Protein AF-A0A316JBP7-F1 (afdb_monomer_lite)

Sequence (65 aa):
MKLTVAQILALQKVERRDWPAGEPRRSWINKATLSVLERLGLVEEHFPDILHLTDAGRQDLKGGE

Organism: NCBI:txid2201899

Structure (mmCIF, N/CA/C/O backbone):
data_AF-A0A316JBP7-F1
#
_entry.id   AF-A0A316JBP7-F1
#
loop_
_atom_site.group_PDB
_atom_site.id
_atom_site.type_symbol
_atom_site.label_atom_id
_atom_site.label_alt_id
_atom_site.label_comp_id
_atom_site.label_asym_id
_atom_site.label_entity_id
_atom_site.label_seq_id
_atom_site.pdbx_PDB_ins_code
_atom_site.Cartn_x
_atom_site.Cartn_y
_atom_site.Cartn_z
_atom_site.occupancy
_atom_site.B_iso_or_equiv
_atom_site.auth_seq_id
_atom_site.auth_comp_id
_atom_site.auth_asym_id
_atom_site.auth_atom_id
_atom_site.pdbx_PDB_model_num
ATOM 1 N N . MET A 1 1 ? -12.426 2.066 11.491 1.00 67.88 1 MET A N 1
ATOM 2 C CA . MET A 1 1 ? -11.219 1.486 12.129 1.00 67.88 1 MET A CA 1
ATOM 3 C C . MET A 1 1 ? -10.090 2.478 11.919 1.00 67.88 1 MET A C 1
ATOM 5 O O . MET A 1 1 ? -10.003 2.992 10.816 1.00 67.88 1 MET A O 1
ATOM 9 N N . LYS A 1 2 ? -9.285 2.807 12.935 1.00 84.56 2 LYS A N 1
ATOM 10 C CA . LYS A 1 2 ? -8.180 3.763 12.756 1.00 84.56 2 LYS A CA 1
ATOM 11 C C . LYS A 1 2 ? -6.940 3.022 12.253 1.00 84.56 2 LYS A C 1
ATOM 13 O O . LYS A 1 2 ? -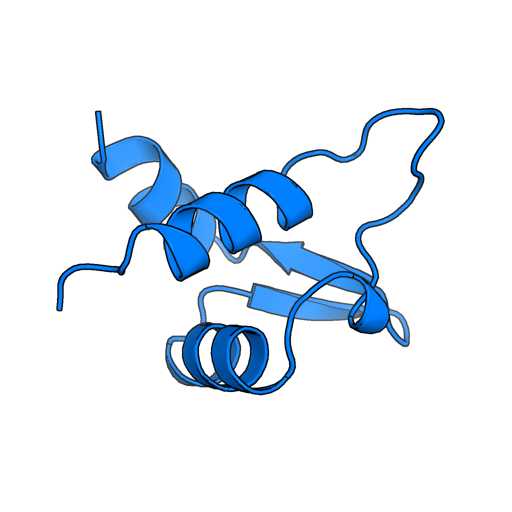6.581 1.998 12.834 1.00 84.56 2 LYS A O 1
ATOM 18 N N . LEU A 1 3 ? -6.315 3.519 11.187 1.00 88.06 3 LEU A N 1
ATOM 19 C CA . LEU A 1 3 ? -5.056 2.970 10.688 1.00 88.06 3 LEU A CA 1
ATOM 20 C C . LEU A 1 3 ? -3.938 3.173 11.717 1.00 88.06 3 LEU A C 1
ATOM 22 O O . LEU A 1 3 ? -3.870 4.183 12.419 1.00 88.06 3 LEU A O 1
ATOM 26 N N . THR A 1 4 ? -3.050 2.191 11.802 1.00 92.69 4 THR A N 1
ATOM 27 C CA . THR A 1 4 ? -1.810 2.291 12.576 1.00 92.69 4 THR A CA 1
ATOM 28 C C . THR A 1 4 ? -0.813 3.213 11.876 1.00 92.69 4 THR A C 1
ATOM 30 O O . THR A 1 4 ? -0.861 3.392 10.659 1.00 92.69 4 THR A O 1
ATOM 33 N N . VAL A 1 5 ? 0.167 3.726 12.623 1.00 90.56 5 VAL A N 1
ATOM 34 C CA . VAL A 1 5 ? 1.250 4.554 12.060 1.00 90.56 5 VAL A CA 1
ATOM 35 C C . VAL A 1 5 ? 1.970 3.833 10.913 1.00 90.56 5 VAL A C 1
ATOM 37 O O . VAL A 1 5 ? 2.223 4.430 9.874 1.00 90.56 5 VAL A O 1
ATOM 40 N N . ALA A 1 6 ? 2.234 2.529 11.048 1.00 90.38 6 ALA A N 1
ATOM 41 C CA . ALA A 1 6 ? 2.893 1.743 10.004 1.00 90.38 6 ALA A CA 1
ATOM 42 C C . ALA A 1 6 ? 2.066 1.645 8.708 1.00 90.38 6 ALA A C 1
ATOM 44 O O . ALA A 1 6 ? 2.634 1.630 7.618 1.00 90.38 6 ALA A O 1
ATOM 45 N N . GLN A 1 7 ? 0.736 1.584 8.817 1.00 92.50 7 GLN A N 1
ATOM 46 C CA . GLN A 1 7 ? -0.172 1.563 7.666 1.00 92.50 7 GLN A CA 1
ATOM 47 C C . GLN A 1 7 ? -0.245 2.930 6.986 1.00 92.50 7 GLN A C 1
ATOM 49 O O . GLN A 1 7 ? -0.177 2.992 5.763 1.00 92.50 7 GLN A O 1
ATOM 54 N N . ILE A 1 8 ? -0.299 4.016 7.762 1.00 91.75 8 ILE A N 1
ATOM 55 C CA . ILE A 1 8 ? -0.286 5.385 7.227 1.00 91.75 8 ILE A CA 1
ATOM 56 C C . ILE A 1 8 ? 1.024 5.645 6.472 1.00 91.75 8 ILE A C 1
ATOM 58 O O . ILE A 1 8 ? 0.998 6.068 5.320 1.00 91.75 8 ILE A O 1
ATOM 62 N N . LEU A 1 9 ? 2.172 5.304 7.068 1.00 89.81 9 LEU A N 1
ATOM 63 C CA . LEU A 1 9 ? 3.479 5.440 6.412 1.00 89.81 9 LEU A CA 1
ATOM 64 C C . LEU A 1 9 ? 3.579 4.594 5.134 1.00 89.81 9 LEU A C 1
ATOM 66 O O . LEU A 1 9 ? 4.199 5.012 4.157 1.00 89.81 9 LEU A O 1
ATOM 70 N N . ALA A 1 10 ? 2.967 3.408 5.121 1.00 90.88 10 ALA A N 1
ATOM 71 C CA . ALA A 1 10 ? 2.899 2.570 3.931 1.00 90.88 10 ALA A CA 1
ATOM 72 C C . ALA A 1 10 ? 2.058 3.224 2.821 1.00 90.88 10 ALA A C 1
ATOM 74 O O . ALA A 1 10 ? 2.518 3.256 1.684 1.00 90.88 10 ALA A O 1
ATOM 75 N N . LEU A 1 11 ? 0.895 3.808 3.139 1.00 91.25 11 LEU A N 1
ATOM 76 C CA . LEU A 1 11 ? 0.080 4.553 2.169 1.00 91.25 11 LEU A CA 1
ATOM 77 C C . LEU A 1 11 ? 0.832 5.764 1.601 1.00 91.25 11 LEU A C 1
ATOM 79 O O . LEU A 1 11 ? 0.861 5.939 0.386 1.00 91.25 11 LEU A O 1
ATOM 83 N N . GLN A 1 12 ? 1.529 6.534 2.444 1.00 89.31 12 GLN A N 1
ATOM 84 C CA . GLN A 1 12 ? 2.377 7.650 1.993 1.00 89.31 12 GLN A CA 1
ATOM 85 C C . GLN A 1 12 ? 3.490 7.183 1.048 1.00 89.31 12 GLN A C 1
ATOM 87 O O . GLN A 1 12 ? 3.834 7.870 0.087 1.00 89.31 12 GLN A O 1
ATOM 92 N N . LYS A 1 13 ? 4.057 5.999 1.302 1.00 87.81 13 LYS A N 1
ATOM 93 C CA . LYS A 1 13 ? 5.087 5.403 0.444 1.00 87.81 13 LYS A CA 1
ATOM 94 C C . LYS A 1 13 ? 4.531 4.948 -0.908 1.00 87.81 13 LYS A C 1
ATOM 96 O O . LYS A 1 13 ? 5.262 5.012 -1.887 1.00 87.81 13 LYS A O 1
ATOM 101 N N . VAL A 1 14 ? 3.270 4.507 -0.967 1.00 88.75 14 VAL A N 1
ATOM 102 C CA . VAL A 1 14 ? 2.576 4.215 -2.237 1.00 88.75 14 VAL A CA 1
ATOM 103 C C . VAL A 1 14 ? 2.227 5.503 -2.985 1.00 88.75 14 VAL A C 1
ATOM 105 O O . VAL A 1 14 ? 2.325 5.536 -4.208 1.00 88.75 14 VAL A O 1
ATOM 108 N N . GLU A 1 15 ? 1.844 6.570 -2.280 1.00 87.69 15 GLU A N 1
ATOM 109 C CA . GLU A 1 15 ? 1.531 7.860 -2.909 1.00 87.69 15 GLU A CA 1
ATOM 110 C C . GLU A 1 15 ? 2.761 8.519 -3.544 1.00 87.69 15 GLU A C 1
ATOM 112 O O . GLU A 1 15 ? 2.669 9.100 -4.626 1.00 87.69 15 GLU A O 1
ATOM 117 N N . ARG A 1 16 ? 3.920 8.421 -2.880 1.00 78.00 16 ARG A N 1
ATOM 118 C CA . ARG A 1 16 ? 5.171 9.019 -3.353 1.00 78.00 16 ARG A CA 1
ATOM 119 C C . ARG A 1 16 ? 5.723 8.282 -4.571 1.00 78.00 16 ARG A C 1
ATOM 121 O O . ARG A 1 16 ? 6.570 7.398 -4.457 1.00 78.00 16 ARG A O 1
ATOM 128 N N . ARG A 1 17 ? 5.295 8.726 -5.750 1.00 67.19 17 ARG A N 1
ATOM 129 C CA . ARG A 1 17 ? 5.937 8.449 -7.040 1.00 67.19 17 ARG A CA 1
ATOM 130 C C . ARG A 1 17 ? 7.058 9.446 -7.303 1.00 67.19 17 ARG A C 1
ATOM 132 O O . ARG A 1 17 ? 6.961 10.234 -8.235 1.00 67.19 17 ARG A O 1
ATOM 139 N N . ASP A 1 18 ? 8.099 9.443 -6.478 1.00 58.00 18 ASP A N 1
ATOM 140 C CA . ASP A 1 18 ? 9.211 10.372 -6.685 1.00 58.00 18 ASP A CA 1
ATOM 141 C C . ASP A 1 18 ? 10.542 9.674 -6.948 1.00 58.00 18 ASP A C 1
ATOM 143 O O . ASP A 1 18 ? 10.931 8.675 -6.333 1.00 58.00 18 ASP A O 1
ATOM 147 N N . TRP A 1 19 ? 11.252 10.249 -7.911 1.00 43.41 19 TRP A N 1
ATOM 148 C CA . TRP A 1 19 ? 12.624 9.926 -8.258 1.00 43.41 19 TRP A CA 1
ATOM 149 C C . TRP A 1 19 ? 13.557 10.174 -7.051 1.00 43.41 19 TRP A C 1
ATOM 151 O O . TRP A 1 19 ? 13.358 11.143 -6.319 1.00 43.41 19 TRP A O 1
ATOM 161 N N . PRO A 1 20 ? 14.587 9.337 -6.816 1.00 57.56 20 PRO A N 1
ATOM 162 C CA . PRO A 1 20 ? 15.040 8.227 -7.656 1.00 57.56 20 PRO A CA 1
ATOM 163 C C . PRO A 1 20 ? 14.372 6.883 -7.331 1.00 57.56 20 PRO A C 1
ATOM 165 O O . PRO A 1 20 ? 14.762 5.871 -7.907 1.00 57.56 20 PRO A O 1
ATOM 168 N N . ALA A 1 21 ? 13.406 6.839 -6.406 1.00 65.88 21 ALA A N 1
ATOM 169 C CA . ALA A 1 21 ? 12.877 5.579 -5.884 1.00 65.88 21 ALA A CA 1
ATOM 170 C C . ALA A 1 21 ? 12.113 4.770 -6.949 1.00 65.88 21 ALA A C 1
ATOM 172 O O . ALA A 1 21 ? 12.235 3.546 -6.982 1.00 65.88 21 ALA A O 1
ATOM 173 N N . GLY A 1 22 ? 11.389 5.441 -7.852 1.00 76.75 22 GLY A N 1
ATOM 174 C CA . GLY A 1 22 ? 10.629 4.807 -8.936 1.00 76.75 22 GLY A CA 1
ATOM 175 C C . GLY A 1 22 ? 9.193 4.453 -8.541 1.00 76.75 22 GLY A C 1
ATOM 176 O O . GLY A 1 22 ? 8.642 5.020 -7.603 1.00 76.75 22 GLY A O 1
ATOM 177 N N . GLU A 1 23 ? 8.573 3.531 -9.280 1.00 85.44 23 GLU A N 1
ATOM 178 C CA . GLU A 1 23 ? 7.185 3.112 -9.043 1.00 85.44 23 GLU A CA 1
ATOM 179 C C . GLU A 1 23 ? 7.047 2.312 -7.730 1.00 85.44 23 GLU A C 1
ATOM 181 O O . GLU A 1 23 ? 7.870 1.427 -7.469 1.00 85.44 23 GLU A O 1
ATOM 186 N N . PRO A 1 24 ? 6.011 2.572 -6.912 1.00 87.94 24 PRO A N 1
ATOM 187 C CA . PRO A 1 24 ? 5.805 1.936 -5.612 1.00 87.94 24 PRO A CA 1
ATOM 188 C C . PRO A 1 24 ? 5.591 0.427 -5.738 1.00 87.94 24 PRO A C 1
ATOM 190 O O . PRO A 1 24 ? 4.513 -0.047 -6.096 1.00 87.94 24 PRO A O 1
ATOM 193 N N . ARG A 1 25 ? 6.625 -0.352 -5.412 1.00 88.94 25 ARG A N 1
ATOM 194 C CA . ARG A 1 25 ? 6.565 -1.812 -5.543 1.00 88.94 25 ARG A CA 1
ATOM 195 C C . ARG A 1 25 ? 5.969 -2.499 -4.321 1.00 88.94 25 ARG A C 1
ATOM 197 O O . ARG A 1 25 ? 6.240 -2.100 -3.188 1.00 88.94 25 ARG A O 1
ATOM 204 N N . ARG A 1 26 ? 5.281 -3.626 -4.526 1.00 90.31 26 ARG A N 1
ATOM 205 C CA . ARG A 1 26 ? 4.806 -4.515 -3.444 1.00 90.31 26 ARG A CA 1
ATOM 206 C C . ARG A 1 26 ? 5.906 -4.879 -2.452 1.00 90.31 26 ARG A C 1
ATOM 208 O O . ARG A 1 26 ? 5.675 -4.893 -1.246 1.00 90.31 26 ARG A O 1
ATOM 215 N N . SER A 1 27 ? 7.117 -5.130 -2.951 1.00 89.38 27 SER A N 1
ATOM 216 C CA . SER A 1 27 ? 8.279 -5.513 -2.141 1.00 89.38 27 SER A CA 1
ATOM 217 C C . SER A 1 27 ? 8.774 -4.415 -1.193 1.00 89.38 27 SER A C 1
ATOM 219 O O . SER A 1 27 ? 9.539 -4.701 -0.273 1.00 89.38 27 SER A O 1
ATOM 221 N N . TRP A 1 28 ? 8.346 -3.163 -1.372 1.00 87.38 28 TRP A N 1
ATOM 222 C CA . TRP A 1 28 ? 8.742 -2.046 -0.511 1.00 87.38 28 TRP A CA 1
ATOM 223 C C . TRP A 1 28 ? 7.973 -1.979 0.803 1.00 87.38 28 TRP A C 1
ATOM 225 O O . TRP A 1 28 ? 8.358 -1.201 1.688 1.00 87.38 28 TRP A O 1
ATOM 235 N N . ILE A 1 29 ? 6.878 -2.730 0.906 1.00 90.31 29 ILE A N 1
ATOM 236 C CA . ILE A 1 29 ? 5.956 -2.712 2.035 1.00 90.31 29 ILE A CA 1
ATOM 237 C C . ILE A 1 29 ? 6.008 -4.071 2.720 1.00 90.31 29 ILE A C 1
ATOM 239 O O . ILE A 1 29 ? 6.050 -5.121 2.084 1.00 90.31 2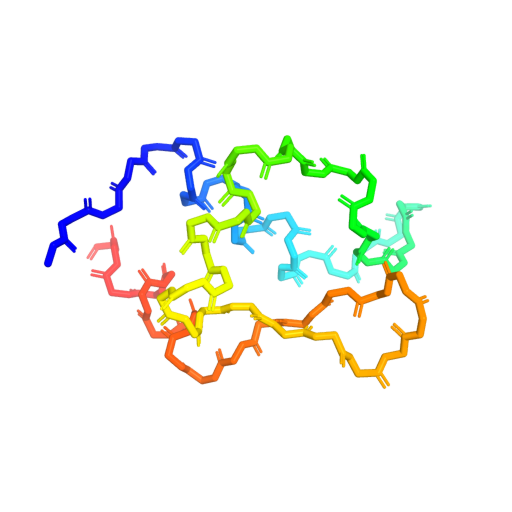9 ILE A O 1
ATOM 243 N N . ASN A 1 30 ? 6.007 -4.055 4.053 1.00 93.44 30 ASN A N 1
ATOM 244 C CA . ASN A 1 30 ? 5.933 -5.283 4.828 1.00 93.44 30 ASN A CA 1
ATOM 245 C C . ASN A 1 30 ? 4.669 -6.078 4.448 1.00 93.44 30 ASN A C 1
ATOM 247 O O . ASN A 1 30 ? 3.573 -5.519 4.397 1.00 93.44 30 ASN A O 1
ATOM 251 N N . LYS A 1 31 ? 4.817 -7.391 4.239 1.00 93.06 31 LYS A N 1
ATOM 252 C CA . LYS A 1 31 ? 3.737 -8.280 3.784 1.00 93.06 31 LYS A CA 1
ATOM 253 C C . LYS A 1 31 ? 2.487 -8.229 4.670 1.00 93.06 31 LYS A C 1
ATOM 255 O O . LYS A 1 31 ? 1.378 -8.265 4.145 1.00 93.06 31 LYS A O 1
ATOM 260 N N . ALA A 1 32 ? 2.648 -8.133 5.992 1.00 94.19 32 ALA A N 1
ATOM 261 C CA . ALA A 1 32 ? 1.518 -8.046 6.913 1.00 94.19 32 ALA A CA 1
ATOM 262 C C . ALA A 1 32 ? 0.769 -6.716 6.747 1.00 94.19 32 ALA A C 1
ATOM 264 O O . ALA A 1 32 ? -0.455 -6.713 6.632 1.00 94.19 32 ALA A O 1
ATOM 265 N N . THR A 1 33 ? 1.501 -5.602 6.659 1.00 94.56 33 THR A N 1
ATOM 266 C CA . THR A 1 33 ? 0.918 -4.276 6.412 1.00 94.56 33 THR A CA 1
ATOM 267 C C . THR A 1 33 ? 0.188 -4.240 5.077 1.00 94.56 33 THR A C 1
ATOM 269 O O . THR A 1 33 ? -0.971 -3.837 5.037 1.00 94.56 33 THR A O 1
ATOM 272 N N . LEU A 1 34 ? 0.831 -4.716 4.007 1.00 93.75 34 LEU A N 1
ATOM 273 C CA . LEU A 1 34 ? 0.240 -4.751 2.673 1.00 93.75 34 LEU A CA 1
ATOM 274 C C . LEU A 1 34 ? -1.051 -5.575 2.656 1.00 93.75 34 LEU A C 1
ATOM 276 O O . LEU A 1 34 ? -2.074 -5.081 2.202 1.00 93.75 34 LEU A O 1
ATOM 280 N N . SER A 1 35 ? -1.039 -6.772 3.253 1.00 94.56 35 SER A N 1
ATOM 281 C CA . SER A 1 35 ? -2.231 -7.624 3.303 1.00 94.56 35 SER A CA 1
ATOM 282 C C . SER A 1 35 ? -3.411 -6.947 4.006 1.00 94.56 35 SER A C 1
ATOM 284 O O . SER A 1 35 ? -4.557 -7.150 3.611 1.00 94.56 35 SER A O 1
ATOM 286 N N . VAL A 1 36 ? -3.155 -6.134 5.036 1.00 94.75 36 VAL A N 1
ATOM 287 C CA . VAL A 1 36 ? -4.222 -5.365 5.687 1.00 94.75 36 VAL A CA 1
ATOM 288 C C . VAL A 1 36 ? -4.726 -4.247 4.776 1.00 94.75 36 VAL A C 1
ATOM 290 O O . VAL A 1 36 ? -5.934 -4.107 4.631 1.00 94.75 36 VAL A O 1
ATOM 293 N N . LEU A 1 37 ? -3.834 -3.485 4.140 1.00 94.31 37 LEU A N 1
ATOM 294 C CA . LEU A 1 37 ? -4.230 -2.392 3.245 1.00 94.31 37 LEU A CA 1
ATOM 295 C C . LEU A 1 37 ? -5.041 -2.889 2.038 1.00 94.31 37 LEU A C 1
ATOM 297 O O . LEU A 1 37 ? -6.025 -2.254 1.668 1.00 94.31 37 LEU A O 1
ATOM 301 N N . GLU A 1 38 ? -4.678 -4.041 1.473 1.00 94.38 38 GLU A N 1
ATOM 302 C CA . GLU A 1 38 ? -5.415 -4.682 0.375 1.00 94.38 38 GLU A CA 1
ATOM 303 C C . GLU A 1 38 ? -6.791 -5.172 0.820 1.00 94.38 38 GLU A C 1
ATOM 305 O O . GLU A 1 38 ? -7.785 -4.936 0.141 1.00 94.38 38 GLU A O 1
ATOM 310 N N . ARG A 1 39 ? -6.881 -5.811 1.996 1.00 94.62 39 ARG A N 1
ATOM 311 C CA . ARG A 1 39 ? -8.171 -6.245 2.564 1.00 94.62 39 ARG A CA 1
ATOM 312 C C . ARG A 1 39 ? -9.109 -5.079 2.847 1.00 94.62 39 ARG A C 1
ATOM 314 O O . ARG A 1 39 ? -10.321 -5.255 2.791 1.00 94.62 39 ARG A O 1
ATOM 321 N N . LEU A 1 40 ? -8.551 -3.920 3.180 1.00 93.94 40 LEU A N 1
ATOM 322 C CA . LEU A 1 40 ? -9.303 -2.686 3.383 1.00 93.94 40 LEU A CA 1
ATOM 323 C C . LEU A 1 40 ? -9.601 -1.950 2.067 1.00 93.94 40 LEU A C 1
ATOM 325 O O . LEU A 1 40 ? -10.294 -0.939 2.098 1.00 93.94 40 LEU A O 1
ATOM 329 N N . GLY A 1 41 ? -9.092 -2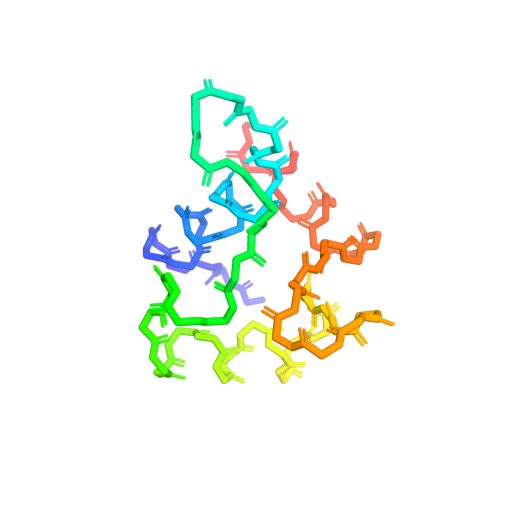.430 0.927 1.00 94.81 41 GLY A N 1
ATOM 330 C CA . GLY A 1 41 ? -9.295 -1.799 -0.376 1.00 94.81 41 GLY A CA 1
ATOM 331 C C . GLY A 1 41 ? -8.633 -0.426 -0.499 1.00 94.81 41 GLY A C 1
ATOM 332 O O . GLY A 1 41 ? -9.117 0.417 -1.247 1.00 94.81 41 GLY A O 1
ATOM 333 N N . LEU A 1 42 ? -7.560 -0.170 0.255 1.00 95.06 42 LEU A N 1
ATOM 334 C CA . LEU A 1 42 ? -6.852 1.120 0.263 1.00 95.06 42 LEU A CA 1
ATOM 335 C C . LEU A 1 42 ? -5.725 1.173 -0.774 1.00 95.06 42 LEU A C 1
ATOM 337 O O . LEU A 1 42 ? -5.322 2.250 -1.215 1.00 95.06 42 LEU A O 1
ATOM 341 N N . VAL A 1 43 ? -5.214 0.006 -1.161 1.00 93.88 43 VAL A N 1
ATOM 342 C CA . VAL A 1 43 ? -4.214 -0.151 -2.216 1.00 93.88 43 VAL A CA 1
ATOM 343 C C . VAL A 1 43 ? -4.632 -1.259 -3.165 1.00 93.88 43 VAL A C 1
ATOM 345 O O . VAL A 1 43 ? -5.260 -2.233 -2.751 1.00 93.88 43 VAL A O 1
ATOM 348 N N . GLU A 1 44 ? -4.241 -1.122 -4.422 1.00 93.62 44 GLU A N 1
ATOM 349 C CA . GLU A 1 44 ? -4.493 -2.110 -5.465 1.00 93.62 44 GLU A CA 1
ATOM 350 C C . GLU A 1 44 ? -3.313 -2.201 -6.436 1.00 93.62 44 GLU A C 1
ATOM 352 O O . GLU A 1 44 ? -2.469 -1.307 -6.516 1.00 93.62 44 GLU A O 1
ATOM 357 N N . GLU A 1 45 ? -3.242 -3.305 -7.168 1.00 92.06 45 GLU A N 1
ATOM 358 C CA . GLU A 1 45 ? -2.190 -3.578 -8.140 1.00 92.06 45 GLU A CA 1
ATOM 359 C C . GLU A 1 45 ? -2.742 -3.399 -9.558 1.00 92.06 45 GLU A C 1
ATOM 361 O O . GLU A 1 45 ? -3.587 -4.175 -9.996 1.00 92.06 45 GLU A O 1
ATOM 366 N N . HIS A 1 46 ? -2.274 -2.370 -10.274 1.00 83.38 46 HIS A N 1
ATOM 367 C CA . HIS A 1 46 ? -2.666 -2.122 -11.678 1.00 83.38 46 HIS A CA 1
ATOM 368 C C . HIS A 1 46 ? -1.702 -2.757 -12.677 1.00 83.38 46 HIS A C 1
ATOM 370 O O . HIS A 1 46 ? -2.080 -3.084 -13.799 1.00 83.38 46 HIS A O 1
ATOM 376 N N . PHE A 1 47 ? -0.449 -2.928 -12.266 1.00 86.00 47 PHE A N 1
ATOM 377 C CA . PHE A 1 47 ? 0.602 -3.576 -13.039 1.00 86.00 47 PHE A CA 1
ATOM 378 C C . PHE A 1 47 ? 1.340 -4.553 -12.132 1.00 86.00 47 PHE A C 1
ATOM 380 O O . PHE A 1 47 ? 1.404 -4.286 -10.931 1.00 86.00 47 PHE A O 1
ATOM 387 N N . PRO A 1 48 ? 1.949 -5.619 -12.684 1.00 89.56 48 PRO A N 1
ATOM 388 C CA . PRO A 1 48 ? 2.687 -6.594 -11.894 1.00 89.56 48 PRO A CA 1
ATOM 389 C C . PRO A 1 48 ? 3.655 -5.924 -10.914 1.00 89.56 48 PRO A C 1
ATOM 391 O O . PRO A 1 48 ? 4.538 -5.164 -11.318 1.00 89.56 48 PRO A O 1
ATOM 394 N N . ASP A 1 49 ? 3.454 -6.195 -9.629 1.00 88.69 49 ASP A N 1
ATOM 395 C CA . ASP A 1 49 ? 4.195 -5.662 -8.488 1.00 88.69 49 ASP A CA 1
ATOM 396 C C . ASP A 1 49 ? 4.104 -4.146 -8.241 1.00 88.69 49 ASP A C 1
ATOM 398 O O . ASP A 1 49 ? 4.756 -3.679 -7.305 1.00 88.69 49 ASP A O 1
ATOM 402 N N . ILE A 1 50 ? 3.310 -3.370 -8.987 1.00 90.19 50 ILE A N 1
ATOM 403 C CA . ILE A 1 50 ? 3.180 -1.913 -8.803 1.00 90.19 50 ILE A CA 1
ATOM 404 C C . ILE A 1 50 ? 1.861 -1.564 -8.111 1.00 90.19 50 ILE A C 1
ATOM 406 O O . ILE A 1 50 ? 0.765 -1.722 -8.658 1.00 90.19 50 ILE A O 1
ATOM 410 N N . LEU A 1 51 ? 1.987 -1.004 -6.912 1.00 92.50 51 LEU A N 1
ATOM 411 C CA . LEU A 1 51 ? 0.875 -0.594 -6.069 1.00 92.50 51 LEU A CA 1
ATOM 412 C C . LEU A 1 51 ? 0.364 0.798 -6.424 1.00 92.50 51 LEU A C 1
ATOM 414 O O . LEU A 1 51 ? 1.107 1.696 -6.800 1.00 92.50 51 LEU A O 1
ATOM 418 N N . HIS A 1 52 ? -0.933 0.991 -6.271 1.00 91.94 52 HIS A N 1
ATOM 419 C CA . HIS A 1 52 ? -1.602 2.268 -6.441 1.00 91.94 52 HIS A CA 1
ATOM 420 C C . HIS A 1 52 ? -2.514 2.500 -5.245 1.00 91.94 52 HIS A C 1
ATOM 422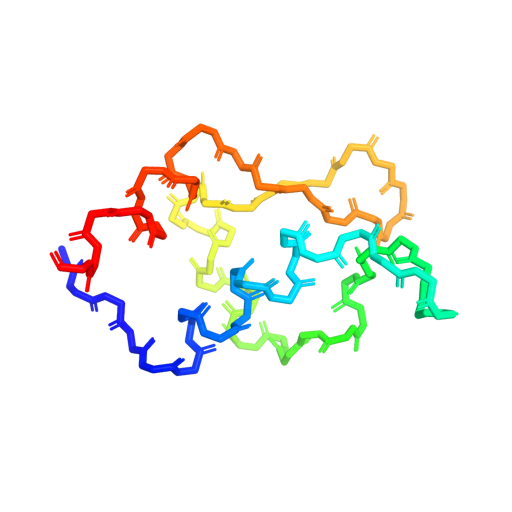 O O . HIS A 1 52 ? -3.067 1.553 -4.689 1.00 91.94 52 HIS A O 1
ATOM 428 N N . LEU A 1 53 ? -2.676 3.763 -4.852 1.00 92.31 53 LEU A N 1
ATOM 429 C CA . LEU A 1 53 ? -3.724 4.133 -3.910 1.00 92.31 53 LEU A CA 1
ATOM 430 C C . LEU A 1 53 ? -5.070 4.159 -4.621 1.00 92.31 53 LEU A C 1
ATOM 432 O O . LEU A 1 53 ? -5.212 4.851 -5.635 1.00 92.31 53 LEU A O 1
ATOM 436 N N . THR A 1 54 ? -6.047 3.487 -4.023 1.00 93.38 54 THR A N 1
ATOM 437 C CA . THR A 1 54 ? -7.456 3.662 -4.377 1.00 93.38 54 THR A CA 1
ATOM 438 C C . THR A 1 54 ? -7.949 5.029 -3.897 1.00 93.38 54 THR A C 1
ATOM 440 O O . THR A 1 54 ? -7.293 5.703 -3.094 1.00 93.38 54 THR A O 1
ATOM 443 N N . ASP A 1 55 ? -9.137 5.443 -4.337 1.00 92.19 55 ASP A N 1
ATOM 444 C CA . ASP A 1 55 ? -9.753 6.682 -3.847 1.00 92.19 55 ASP A CA 1
ATOM 445 C C . ASP A 1 55 ? -9.976 6.650 -2.328 1.00 92.19 55 ASP A C 1
ATOM 447 O O . ASP A 1 55 ? -9.718 7.643 -1.647 1.00 92.19 55 ASP A O 1
ATOM 451 N N . ALA A 1 56 ? -10.360 5.490 -1.783 1.00 91.62 56 ALA A N 1
ATOM 452 C CA . ALA A 1 56 ? -10.479 5.281 -0.342 1.00 91.62 56 ALA A CA 1
ATOM 453 C C . ALA A 1 56 ? -9.121 5.436 0.363 1.00 91.62 56 ALA A C 1
ATOM 455 O O . ALA A 1 56 ? -9.024 6.147 1.361 1.00 91.62 56 ALA A O 1
ATOM 456 N N . GLY A 1 57 ? -8.053 4.854 -0.195 1.00 91.31 57 GLY A N 1
ATOM 457 C CA . GLY A 1 57 ? -6.692 5.009 0.325 1.00 91.31 57 GLY A CA 1
ATOM 458 C C . GLY A 1 57 ? -6.216 6.461 0.360 1.00 91.31 57 GLY A C 1
ATOM 459 O O . GLY A 1 57 ? -5.585 6.878 1.330 1.00 91.31 57 GLY A O 1
ATOM 460 N N . ARG A 1 58 ? -6.556 7.260 -0.661 1.00 90.31 58 ARG A N 1
ATOM 461 C CA . ARG A 1 58 ? -6.243 8.701 -0.689 1.00 90.31 58 ARG A CA 1
ATOM 462 C C . ARG A 1 58 ? -7.059 9.497 0.325 1.00 90.31 58 ARG A C 1
ATOM 464 O O . ARG A 1 58 ? -6.532 10.435 0.915 1.00 90.31 58 ARG A O 1
ATOM 471 N N . GLN A 1 59 ? -8.333 9.158 0.515 1.00 88.94 59 GLN A N 1
ATOM 472 C CA . GLN A 1 59 ? -9.184 9.818 1.508 1.00 88.94 59 GLN A CA 1
ATOM 473 C C . GLN A 1 59 ? -8.704 9.540 2.933 1.00 88.94 59 GLN A C 1
ATOM 475 O O . GLN A 1 59 ? -8.561 10.486 3.703 1.00 88.94 59 GLN A O 1
ATOM 480 N N . ASP A 1 60 ? -8.370 8.289 3.256 1.00 88.06 60 ASP A N 1
ATOM 481 C CA . ASP A 1 60 ? -7.825 7.911 4.568 1.00 88.06 60 ASP A CA 1
ATOM 482 C C . ASP A 1 60 ? -6.485 8.598 4.856 1.00 88.06 60 ASP A C 1
ATOM 484 O O . ASP A 1 60 ? -6.176 8.914 6.006 1.00 88.06 60 ASP A O 1
ATOM 488 N N . LEU A 1 61 ? -5.694 8.855 3.813 1.00 84.62 61 LEU A N 1
ATOM 489 C CA . LEU A 1 61 ? -4.429 9.563 3.941 1.00 84.62 61 LEU A CA 1
ATOM 490 C C . LEU A 1 61 ? -4.608 11.072 4.171 1.00 84.62 61 LEU A C 1
ATOM 492 O O . LEU A 1 61 ? -3.867 11.652 4.960 1.00 84.62 61 LEU A O 1
ATOM 496 N N . LYS A 1 62 ? -5.600 11.699 3.524 1.00 79.12 62 LYS A N 1
ATOM 497 C CA . LYS A 1 62 ? -5.902 13.139 3.652 1.00 79.12 62 LYS A CA 1
ATOM 498 C C . LYS A 1 62 ? -6.754 13.487 4.874 1.00 79.12 62 LYS A C 1
ATOM 500 O O . LYS A 1 62 ? -6.657 14.592 5.386 1.00 79.12 62 LYS A O 1
ATOM 505 N N . GLY A 1 63 ? -7.597 12.566 5.339 1.00 62.59 63 GLY A N 1
ATOM 506 C CA . GLY A 1 63 ? -8.465 12.748 6.509 1.00 62.59 63 GLY A CA 1
ATOM 507 C C . GLY A 1 63 ? -7.771 12.525 7.857 1.00 62.59 63 GLY A C 1
ATOM 508 O O . GLY A 1 63 ? -8.441 12.512 8.887 1.00 62.59 63 GLY A O 1
ATOM 509 N N . GLY A 1 64 ? -6.456 12.283 7.849 1.00 54.38 64 GLY A N 1
ATOM 510 C CA . GLY A 1 64 ? -5.628 12.097 9.040 1.00 54.38 64 GLY A CA 1
ATOM 511 C C . GLY A 1 64 ? -4.919 13.359 9.550 1.00 54.38 64 GLY A C 1
ATOM 512 O O . GLY A 1 64 ? -4.185 13.236 10.532 1.00 54.38 64 GLY A O 1
ATOM 513 N N . GLU A 1 65 ? -5.108 14.513 8.897 1.00 44.88 65 GLU A N 1
ATOM 514 C CA . GLU A 1 65 ? -4.660 15.839 9.369 1.00 44.88 65 GLU A CA 1
ATOM 515 C C . GLU A 1 65 ? -5.666 16.499 10.322 1.00 44.88 65 GLU A C 1
ATOM 517 O O . GLU A 1 65 ? -6.891 16.400 10.075 1.00 44.88 65 GLU A O 1
#

Radius of gyration: 10.88 Å; chains: 1; bounding box: 26×24×26 Å

pLDDT: mean 85.71, std 12.18, range [43.41, 95.06]

Secondary structure (DSSP, 8-state):
-PPPHHHHHHHHHHH---TTT-S-BGGGS-HHHHHHHHHTTSEEEEETTEEEE-HHHHHHHHTT-

Foldseek 3Di:
DQDDPLLLVLLVLQVDCDPPVHFRFPVVHDPVSVVVCVVVVQWDDPDVRGIHGDPVVVCSNVVPD

=== Feature glossary ===
The record interleaves many kinds of information about one protein. Here is each kind framed as the question it answers.

Q: What does the local fold look like, residue by residue?
A: The Foldseek 3Di string encodes local tertiary geometry as a 20-letter alphabet — one character per residue — derived from the relative positions of nearby Cα atoms. Unlike the amino-acid sequence, 3Di is a direct function of the 3D structure, so two proteins with the same fold have similar 3Di strings even at low sequence identity.

Q: Which residues are in helices, strands, or loops?
A: The SS8 string is DSSP's per-residue secondary-structure call. α-helix (H) means an i→i+4 H-bond ladder; β-strand (E) means the residue participates in a β-sheet; 3₁₀ (G) and π (I) are tighter and wider helices; T/S are turns/bends; '-' is loop.

Q: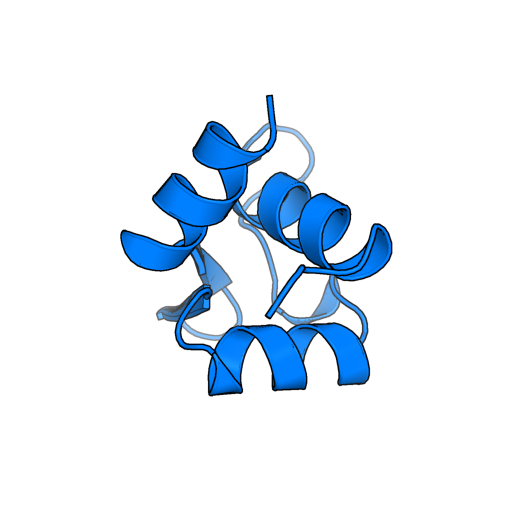 How big and how compact is the whole molecule?
A: Radius of gyration (Rg) is the root-mean-square distance of Cα atoms from their centroid — a single number for overall size and compactness. A globular domain of N residues has Rg ≈ 2.2·N^0.38 Å; an extended or disordered chain has a much larger Rg. The Cα contact count is the number of residue pairs whose Cα atoms are within 8 Å and are more than four positions apart in sequence — a standard proxy for tertiary packing density. The bounding box is the smallest axis-aligned box enclosing all Cα atoms.

Q: Where is each backbone atom in 3D?
A: Structure coordinates are given as an mmCIF _atom_site loop: one row per atom with element, residue name, chain id, sequence number, and x/y/z position in Å. Only the four main-chain atoms per residue are included here; side chains are omitted to keep the record compact.

Q: What is the amino-acid chain?
A: Primary structure: the covalent order of the twenty standard amino acids along the backbone. Two proteins with the same sequence will (almost always) fold to the same structure; two with 30% identity often share a fold but not the details.

Q: What if only a Cα trace is available?
A: Three-state secondary structure (P-SEA) collapses the eight DSSP classes into helix (a), strand (b), and coil (c). P-SEA assigns these from Cα geometry alone — distances and angles — without requiring backbone oxygens, so it works on any Cα trace.

Q: What family and function is it annotated with?
A: Database cross-references. InterPro integrates a dozen domain/family signature databases into unified entries with residue-range hits. GO terms attach function/process/location labels with evidence codes. CATH codes position the fold in a four-level structural taxonomy. Organism is the NCBI-taxonomy species name.

Q: How confident is the AlphaFold model at each residue?
A: pLDDT is the predicted lDDT-Cα score: AlphaFold's confidence that the local environment of each residue (all inter-atomic distances within 15 Å) is correctly placed. It is a per-residue number between 0 and 100, with higher meaning 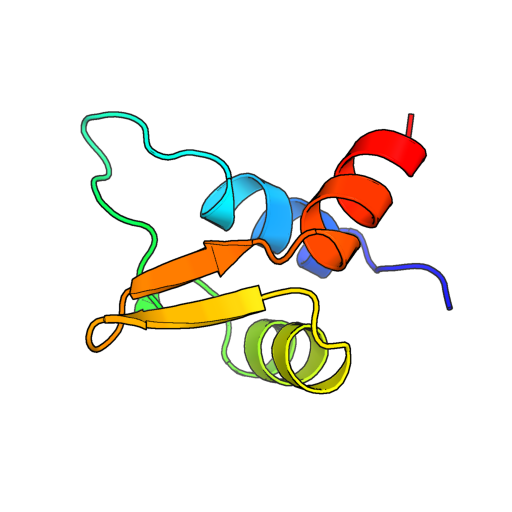more reliable.

Q: How mobile is each atom in the crystal?
A: B-factor (Debye–Waller factor) reflects atomic displacement in the crystal lattice. It is an experimental observable (units Å²), not a prediction; low values mean the atom is pinned down, high values mean it moves or is heterogeneous across the crystal.

Q: Which residues are buried vs exposed?
A: SASA measures how much of the protein is reachable by solvent. It is computed by rolling a water-sized probe over the atomic surface and summing the exposed area (Å²). Per-residue SASA distinguishes core (buried, low SASA) from surface (exposed, high SASA) residues; total SASA is a whole-molecule size measure.

Q: What do the diagnostic plots show?
A: Plot images: a contact map (which residues are close in 3D, as an N×N binary image), a Ramachandran scatter (backbone torsion angles, revealing secondary-structure composition at a glance), and — for AlphaFold structures — a PAE heatmap (pairwise prediction confidence).

Q: What known structures does this most resemble?
A: The Foldseek neighbor list gives the closest experimentally determined structures in the PDB, ranked by structural alignment. TM-score near 1 means near-identical fold; near 0.3 means only rough topology match. This is how one finds what a novel AlphaFold prediction most resembles in the solved-structure universe.

Q: Are the domains correctly placed relative to each other?
A: Predicted aligned error is AlphaFold's pairwise confidence. Unlike pLDDT (per-residue), PAE is per-residue-pair and captures whether two parts of the structure are correctly placed relative to each other. Units are ångströms of expected positional error.

Q: What do the rendered images show?
A: Structure images are PyMOL renders from six orthogonal camera directions. Cartoon representation draws helices as coils and strands as arrows; sticks shows the backbone as bonds; surface shows the solvent-excluded envelope. Rainbow coloring maps sequence position to hue (blue→red, N→C); chain coloring assigns a distinct color per polypeptide.

Q: What are the backbone torsion angles?
A: φ (phi) and ψ (psi) are the two rotatable backbone dihedrals per residue: φ is the C(i-1)–N–Cα–C torsion, ψ is the N–Cα–C–N(i+1) torsion, both in degrees on (−180°, 180°]. α-helical residues cluster near (−60°, −45°); β-strand residues near (−120°, +130°). A Ramachandran plot is simply a scatter of (φ, ψ) for every residue.